Protein AF-A0A183DHX7-F1 (afdb_monomer)

Sequence (111 aa):
MIGNTVNYKHAAWKFGVIKYQNVHFLCVVKPAFKLCENSIANYQGLKFEQYMTSGINETYLPPVSSVEKFFVMIRRKLGNIRILFRSEVDCFDHAGSNQAVCCFFCQDSVE

Solvent-accessible surface area (backbone atoms only — not comparable to full-atom values): 7716 Å² total; per-residue (Å²): 108,92,61,51,76,91,77,43,84,87,67,90,82,54,64,49,78,46,77,57,92,96,44,78,46,79,41,82,49,83,68,90,67,75,68,83,75,54,61,66,61,5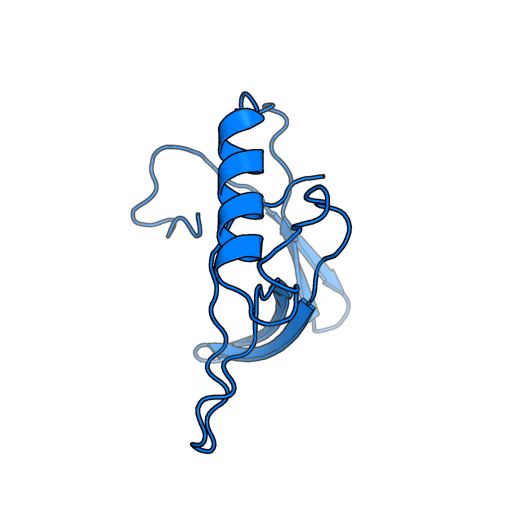5,50,51,52,55,48,48,53,61,74,74,48,90,87,62,65,91,90,63,80,73,86,81,67,90,82,78,76,49,74,47,82,48,78,50,70,60,90,93,46,78,45,76,48,78,41,75,45,82,52,74,50,78,64,96,55,105,58,76,50,70,50,73,77,75,66,80,83,75,130

InterPro domains:
  IPR013961 RAI1-like [PF08652] (6-97)
  IPR039039 RAI1-like family [PTHR12395] (5-99)

Nearest PDB structures (foldseek):
  3aon-assembly1_A  TM=3.325E-01  e=6.625E+00  Enterococcus hirae

pLDDT: mean 72.25, std 18.43, range [31.2, 94.62]

Mean predicted aligned error: 11.28 Å

Organism: NCBI:txid637853

Structure (mmCIF, N/CA/C/O backbone):
data_AF-A0A183DHX7-F1
#
_entry.id   AF-A0A183DHX7-F1
#
loop_
_atom_site.group_PDB
_atom_site.id
_atom_site.type_symbol
_at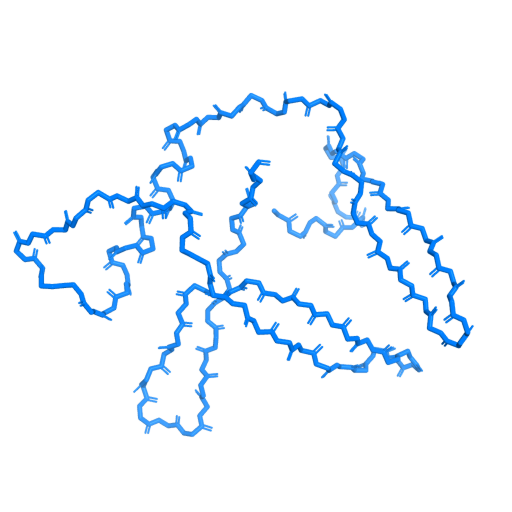om_site.label_atom_id
_atom_site.label_alt_id
_atom_site.label_comp_id
_atom_site.label_asym_id
_atom_site.label_entity_id
_atom_site.label_seq_id
_atom_site.pdbx_PDB_ins_code
_atom_site.Cartn_x
_atom_site.Cartn_y
_atom_site.Cartn_z
_atom_site.occupancy
_atom_site.B_iso_or_equiv
_atom_site.auth_seq_id
_atom_site.auth_comp_id
_atom_site.auth_asym_id
_atom_site.auth_atom_id
_atom_site.pdbx_PDB_model_num
ATOM 1 N N . MET A 1 1 ? 7.563 1.545 2.054 1.00 34.62 1 MET A N 1
ATOM 2 C CA . MET A 1 1 ? 8.198 0.963 3.278 1.00 34.62 1 MET A CA 1
ATOM 3 C C . MET A 1 1 ? 7.153 0.887 4.392 1.00 34.62 1 MET A C 1
ATOM 5 O O . MET A 1 1 ? 6.679 1.937 4.807 1.00 34.62 1 MET A O 1
ATOM 9 N N . ILE A 1 2 ? 6.787 -0.298 4.913 1.00 40.09 2 ILE A N 1
ATOM 10 C CA . ILE A 1 2 ? 6.016 -0.372 6.176 1.00 40.09 2 ILE A CA 1
ATOM 11 C C . ILE A 1 2 ? 6.980 0.012 7.300 1.00 40.09 2 ILE A C 1
ATOM 13 O O . ILE A 1 2 ? 7.611 -0.831 7.936 1.00 40.09 2 ILE A O 1
ATOM 17 N N . GLY A 1 3 ? 7.174 1.314 7.487 1.00 48.62 3 GLY A N 1
ATOM 18 C CA . GLY A 1 3 ? 7.907 1.833 8.623 1.00 48.62 3 GLY A CA 1
ATOM 19 C C . GLY A 1 3 ? 7.144 1.437 9.877 1.00 48.62 3 GLY A C 1
ATOM 20 O O . GLY A 1 3 ? 6.071 1.970 10.148 1.00 48.62 3 GLY A O 1
ATOM 21 N N . ASN A 1 4 ? 7.674 0.491 10.651 1.00 63.53 4 ASN A N 1
ATOM 22 C CA . ASN A 1 4 ? 7.194 0.326 12.014 1.00 63.53 4 ASN A CA 1
ATOM 23 C C . ASN A 1 4 ? 7.463 1.653 12.733 1.00 63.53 4 ASN A C 1
ATOM 25 O O . ASN A 1 4 ? 8.610 2.100 12.782 1.00 63.53 4 ASN A O 1
ATOM 29 N N . THR A 1 5 ? 6.419 2.277 13.280 1.00 69.56 5 THR A N 1
ATOM 30 C CA . THR A 1 5 ? 6.488 3.564 13.990 1.00 69.56 5 THR A CA 1
ATOM 31 C C . THR A 1 5 ? 7.578 3.578 15.058 1.00 69.56 5 THR A C 1
ATOM 33 O O . THR A 1 5 ? 8.183 4.612 15.307 1.00 69.56 5 THR A O 1
ATOM 36 N N . VAL A 1 6 ? 7.862 2.417 15.652 1.00 72.19 6 VAL A N 1
ATOM 37 C CA . VAL A 1 6 ? 8.899 2.253 16.677 1.00 72.19 6 VAL A CA 1
ATOM 38 C C . VAL A 1 6 ? 10.309 2.514 16.128 1.00 72.19 6 VAL A C 1
ATOM 40 O O . VAL A 1 6 ? 11.148 3.073 16.830 1.00 72.19 6 VAL A O 1
ATOM 43 N N . ASN A 1 7 ? 10.570 2.155 14.869 1.00 73.00 7 ASN A N 1
ATOM 44 C CA . ASN A 1 7 ? 11.916 2.172 14.286 1.00 73.00 7 ASN A CA 1
ATOM 45 C C . ASN A 1 7 ? 12.093 3.234 13.193 1.00 73.00 7 ASN A C 1
ATOM 47 O O . ASN A 1 7 ? 13.220 3.621 12.887 1.00 73.00 7 ASN A O 1
ATOM 51 N N . TYR A 1 8 ? 11.003 3.722 12.602 1.00 70.56 8 TYR A N 1
ATOM 52 C CA . TYR A 1 8 ? 11.064 4.655 11.487 1.00 70.56 8 TYR A CA 1
ATOM 53 C C . TYR A 1 8 ? 11.025 6.110 11.965 1.00 70.56 8 TYR A C 1
ATOM 55 O O . TYR A 1 8 ? 9.969 6.647 12.291 1.00 70.56 8 TYR A O 1
ATOM 63 N N . LYS A 1 9 ? 12.199 6.752 12.004 1.00 72.94 9 LYS A N 1
ATOM 64 C CA . LYS A 1 9 ? 12.374 8.133 12.496 1.00 72.94 9 LYS A CA 1
ATOM 65 C C . LYS A 1 9 ? 12.437 9.194 11.392 1.00 72.94 9 LYS A C 1
ATOM 67 O O . LYS A 1 9 ? 12.508 10.379 11.698 1.00 72.94 9 LYS A O 1
ATOM 72 N N . HIS A 1 10 ? 12.445 8.783 10.123 1.00 69.06 10 HIS A N 1
ATOM 73 C CA . HIS A 1 10 ? 12.765 9.669 8.998 1.00 69.06 10 HIS A CA 1
ATOM 74 C C . HIS A 1 10 ? 11.566 10.424 8.424 1.00 69.06 10 HIS A C 1
ATOM 76 O O . HIS A 1 10 ? 11.752 11.517 7.898 1.00 69.06 10 HIS A O 1
ATOM 82 N N . ALA A 1 11 ? 10.348 9.888 8.538 1.00 70.75 11 ALA A N 1
ATOM 83 C CA . ALA A 1 11 ? 9.154 10.619 8.131 1.00 70.75 11 ALA A CA 1
ATOM 84 C C . ALA A 1 11 ? 7.973 10.345 9.062 1.00 70.75 11 ALA A C 1
ATOM 86 O O . ALA A 1 11 ? 7.681 9.205 9.431 1.00 70.75 11 ALA A O 1
ATOM 87 N N . ALA A 1 12 ? 7.279 11.423 9.420 1.00 75.62 12 ALA A N 1
ATOM 88 C CA . ALA A 1 12 ? 5.991 11.342 10.083 1.00 75.62 12 ALA A CA 1
ATOM 89 C C . ALA A 1 12 ? 4.914 10.936 9.068 1.00 75.62 12 ALA A C 1
ATOM 91 O O . ALA A 1 12 ? 4.915 11.388 7.924 1.00 75.62 12 ALA A O 1
ATOM 92 N N . TRP A 1 13 ? 3.963 10.123 9.509 1.00 78.88 13 TRP A N 1
ATOM 93 C CA . TRP A 1 13 ? 2.812 9.696 8.722 1.00 78.88 13 TRP A CA 1
ATOM 94 C C . TRP A 1 13 ? 1.531 10.117 9.444 1.00 78.88 13 TRP A C 1
ATOM 96 O O . TRP A 1 13 ? 1.513 10.303 10.662 1.00 78.88 13 TRP A O 1
ATOM 106 N N . LYS A 1 14 ? 0.459 10.323 8.679 1.00 83.06 14 LYS A N 1
ATOM 107 C CA . LYS A 1 14 ? -0.854 10.709 9.200 1.00 83.06 14 LYS A CA 1
ATOM 108 C C . LYS A 1 14 ? -1.924 9.835 8.570 1.00 83.06 14 LYS A C 1
ATOM 110 O O . LYS A 1 14 ? -1.823 9.439 7.409 1.00 83.06 14 LYS A O 1
ATOM 115 N N . PHE A 1 15 ? -2.971 9.577 9.333 1.00 87.69 15 PHE A N 1
ATOM 116 C CA . PHE A 1 15 ? -4.151 8.876 8.863 1.00 87.69 15 PHE A CA 1
ATOM 117 C C . PHE A 1 15 ? -5.397 9.553 9.427 1.00 87.69 15 PHE A C 1
ATOM 119 O O . PHE A 1 15 ? -5.415 9.992 10.577 1.00 87.69 15 PHE A O 1
ATOM 126 N N . GLY A 1 16 ? -6.427 9.661 8.595 1.00 87.62 16 GLY A N 1
ATOM 127 C CA . GLY A 1 16 ? -7.766 10.023 9.026 1.00 87.62 16 GLY A CA 1
ATOM 128 C C . GLY A 1 16 ? -8.435 8.813 9.664 1.00 87.62 16 GLY A C 1
ATOM 129 O O . GLY A 1 16 ? -8.294 7.691 9.174 1.00 87.62 16 GLY A O 1
ATOM 130 N N . VAL A 1 17 ? -9.168 9.040 10.750 1.00 92.56 17 VAL A N 1
ATOM 131 C CA . VAL A 1 17 ? -9.962 8.004 11.412 1.00 92.56 17 VAL A CA 1
ATOM 132 C C . VAL A 1 17 ? -11.423 8.391 11.304 1.00 92.56 17 VAL A C 1
ATOM 134 O O . VAL A 1 17 ? -11.821 9.454 11.775 1.00 92.56 17 VAL A O 1
ATOM 137 N N . ILE A 1 18 ? -12.223 7.523 10.692 1.00 93.62 18 ILE A N 1
ATOM 138 C CA . ILE A 1 18 ? -13.665 7.722 10.558 1.00 93.62 18 ILE A CA 1
ATOM 139 C C . ILE A 1 18 ? -14.356 6.519 11.180 1.00 93.62 18 ILE A C 1
ATOM 141 O O . ILE A 1 18 ? -14.078 5.376 10.821 1.00 93.62 18 ILE A O 1
ATOM 145 N N . LYS A 1 19 ? -15.269 6.765 12.117 1.00 94.62 19 LYS A N 1
ATOM 146 C CA . LYS A 1 19 ? -16.153 5.725 12.640 1.00 94.62 19 LYS A CA 1
ATOM 147 C C . LYS A 1 19 ? -17.492 5.828 11.930 1.00 94.62 19 LYS A C 1
ATOM 149 O O . LYS A 1 19 ? -18.151 6.860 12.006 1.00 94.62 19 LYS A O 1
ATOM 154 N N . TYR A 1 20 ? -17.904 4.745 11.287 1.00 93.12 20 TYR A N 1
ATOM 155 C CA . TYR A 1 20 ? -19.244 4.620 10.731 1.00 93.12 20 TYR A CA 1
ATOM 156 C C . TYR A 1 20 ? -19.865 3.326 11.245 1.00 93.12 20 TYR A C 1
ATOM 158 O O . TYR A 1 20 ? -19.300 2.241 11.087 1.00 93.12 20 TYR A O 1
ATOM 166 N N . GLN A 1 21 ? -21.007 3.458 11.924 1.00 93.94 21 GLN A N 1
ATOM 167 C CA . GLN A 1 21 ? -21.614 2.376 12.702 1.00 93.94 21 GLN A CA 1
ATOM 168 C C . GLN A 1 21 ? -20.588 1.761 13.684 1.00 93.94 21 GLN A C 1
ATOM 170 O O . GLN A 1 21 ? -19.988 2.477 14.490 1.00 93.94 21 GLN A O 1
ATOM 175 N N . ASN A 1 22 ? -20.360 0.447 13.606 1.00 91.88 22 ASN A N 1
ATOM 176 C CA . ASN A 1 22 ? -19.425 -0.298 14.455 1.00 91.88 22 ASN A CA 1
ATOM 177 C C . ASN A 1 22 ? -18.070 -0.579 13.779 1.00 91.88 22 ASN A C 1
ATOM 179 O O . ASN A 1 22 ? -17.306 -1.414 14.265 1.00 91.88 22 ASN A O 1
ATOM 183 N N . VAL A 1 23 ? -17.757 0.104 12.674 1.00 93.31 23 VAL A N 1
ATOM 184 C CA . VAL A 1 23 ? -16.505 -0.073 11.928 1.00 93.31 23 VAL A CA 1
ATOM 185 C C . VAL A 1 23 ? -15.669 1.205 11.997 1.00 93.31 23 VAL A C 1
ATOM 187 O O . VAL A 1 23 ? -16.183 2.312 11.830 1.00 93.31 23 VAL A O 1
ATOM 190 N N . HIS A 1 24 ? -14.370 1.041 12.252 1.00 92.69 24 HIS A N 1
ATOM 191 C CA . HIS A 1 24 ? -13.388 2.121 12.180 1.00 92.69 24 HIS A CA 1
ATOM 192 C C . HIS A 1 24 ? -12.625 2.011 10.862 1.00 92.69 24 HIS A C 1
ATOM 194 O O . HIS A 1 24 ? -12.034 0.972 10.569 1.00 92.69 24 HIS A O 1
ATOM 200 N N . PHE A 1 25 ? -12.632 3.091 10.092 1.00 92.19 25 PHE A N 1
ATOM 201 C CA . PHE A 1 25 ? -11.899 3.235 8.846 1.00 92.19 25 PHE A CA 1
ATOM 202 C C . PHE A 1 25 ? -10.634 4.045 9.111 1.00 92.19 25 PHE A C 1
ATOM 204 O O . PHE A 1 25 ? -10.694 5.120 9.712 1.00 92.19 25 PHE A O 1
ATOM 211 N N . LEU A 1 26 ? -9.497 3.511 8.670 1.00 90.88 26 LEU A N 1
ATOM 212 C CA . LEU A 1 26 ? -8.199 4.175 8.714 1.00 90.88 26 LEU A CA 1
ATOM 213 C C . LEU A 1 26 ? -7.825 4.556 7.283 1.00 90.88 26 LEU A C 1
ATOM 215 O O . LEU A 1 26 ? -7.588 3.680 6.453 1.00 90.88 26 LEU A O 1
ATOM 219 N N . CYS A 1 27 ? -7.793 5.853 6.994 1.00 86.12 27 CYS A N 1
ATOM 220 C CA . CYS A 1 27 ? -7.510 6.376 5.661 1.00 86.12 27 CYS A CA 1
ATOM 221 C C . CYS A 1 27 ? -6.136 7.043 5.658 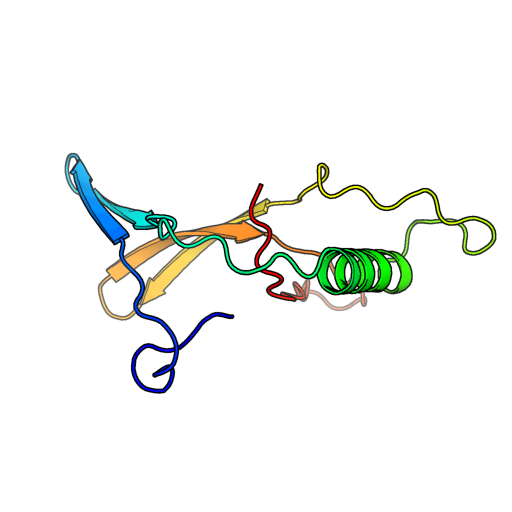1.00 86.12 27 CYS A C 1
ATOM 223 O O . CYS A 1 27 ? -5.919 8.004 6.395 1.00 86.12 27 CYS A O 1
ATOM 225 N N . VAL A 1 28 ? -5.209 6.559 4.832 1.00 83.81 28 VAL A N 1
ATOM 226 C CA . VAL A 1 28 ? -3.877 7.166 4.695 1.00 83.81 28 VAL A CA 1
ATOM 227 C C . VAL A 1 28 ? -4.020 8.589 4.153 1.00 83.81 28 VAL A C 1
ATOM 229 O O . VAL A 1 28 ? -4.678 8.807 3.138 1.00 83.81 28 VAL A O 1
ATOM 232 N N . VAL A 1 29 ? -3.395 9.560 4.820 1.00 81.56 29 VAL A N 1
ATOM 233 C CA . VAL A 1 29 ? -3.328 10.942 4.334 1.00 81.56 29 VAL A CA 1
ATOM 234 C C . VAL A 1 29 ? -1.980 11.120 3.654 1.00 81.56 29 VAL A C 1
ATOM 236 O O . VAL A 1 29 ? -0.947 11.113 4.328 1.00 81.56 29 VAL A O 1
ATOM 239 N N . LYS A 1 30 ? -1.985 11.269 2.322 1.00 70.12 30 LYS A N 1
ATOM 240 C CA . LYS A 1 30 ? -0.761 11.552 1.561 1.00 70.12 30 LYS A CA 1
ATOM 241 C C . LYS A 1 30 ? -0.153 12.867 2.091 1.00 70.12 30 LYS A C 1
ATOM 243 O O . LYS A 1 30 ? -0.859 13.879 2.130 1.00 70.12 30 LYS A O 1
ATOM 248 N N . PRO A 1 31 ? 1.110 12.879 2.556 1.00 64.25 31 PRO A N 1
ATOM 249 C CA . PRO A 1 31 ? 1.754 14.116 2.979 1.00 64.25 31 PRO A CA 1
ATOM 250 C C . PRO A 1 31 ? 1.894 15.064 1.780 1.00 64.25 31 PRO A C 1
ATOM 252 O O . PRO A 1 31 ? 2.169 14.630 0.669 1.00 64.25 31 PRO A O 1
ATOM 255 N N . ALA A 1 32 ? 1.726 16.369 2.008 1.00 60.03 32 ALA A N 1
ATOM 256 C CA . ALA A 1 32 ? 1.810 17.390 0.955 1.00 60.03 32 ALA A CA 1
ATOM 257 C C . ALA A 1 32 ? 3.218 17.534 0.341 1.00 60.03 32 ALA A C 1
ATOM 259 O O . ALA A 1 32 ? 3.392 18.197 -0.680 1.00 60.03 32 ALA A O 1
ATOM 260 N N . PHE A 1 33 ? 4.230 16.927 0.964 1.00 54.81 33 PHE A N 1
ATOM 261 C CA . PHE A 1 33 ? 5.576 16.891 0.421 1.00 54.81 33 PHE A CA 1
ATOM 262 C C . PHE A 1 33 ? 5.630 15.880 -0.719 1.00 54.81 33 PHE A C 1
ATOM 264 O O . PHE A 1 33 ? 5.568 14.673 -0.489 1.00 54.81 33 PHE A O 1
ATOM 271 N N . LYS A 1 34 ? 5.796 16.392 -1.943 1.00 49.91 34 LY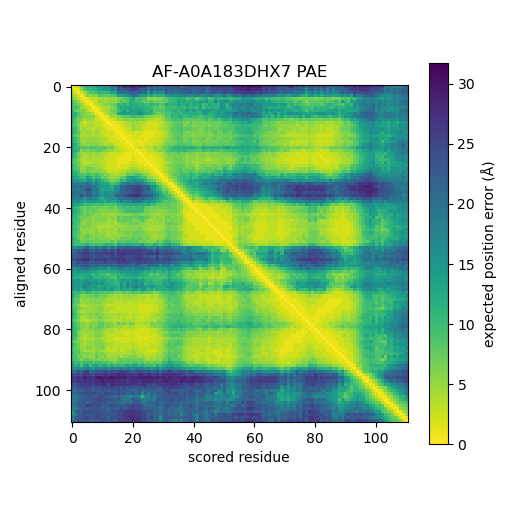S A N 1
ATOM 272 C CA . LYS A 1 34 ? 6.326 15.611 -3.059 1.00 49.91 34 LYS A CA 1
ATOM 273 C C . LYS A 1 34 ? 7.690 15.085 -2.623 1.00 49.91 34 LYS A C 1
ATOM 275 O O . LYS A 1 34 ? 8.670 15.829 -2.621 1.00 49.91 34 LYS A O 1
ATOM 280 N N . LEU A 1 35 ? 7.748 13.819 -2.213 1.00 53.53 35 LEU A N 1
ATOM 281 C CA . LEU A 1 35 ? 8.992 13.067 -2.312 1.00 53.53 35 LEU A CA 1
ATOM 282 C C . LEU A 1 35 ? 9.481 13.290 -3.741 1.00 53.53 35 LEU A C 1
ATOM 284 O O . LEU A 1 35 ? 8.689 13.170 -4.672 1.00 53.53 35 LEU A O 1
ATOM 288 N N . CYS A 1 36 ? 10.731 13.725 -3.899 1.00 50.75 36 CYS A N 1
ATOM 289 C CA . CYS A 1 36 ? 11.356 13.800 -5.210 1.00 50.75 36 CYS A CA 1
ATOM 290 C C . CYS A 1 36 ? 11.210 12.406 -5.824 1.00 50.75 36 CYS A C 1
ATOM 292 O O . CYS A 1 36 ? 11.859 11.460 -5.373 1.00 50.75 36 CYS A O 1
ATOM 294 N N . GLU A 1 37 ? 10.256 12.255 -6.739 1.00 56.31 37 GLU A N 1
ATOM 295 C CA . GLU A 1 37 ? 10.001 11.010 -7.435 1.00 56.31 37 GLU A CA 1
ATOM 296 C C . GLU A 1 37 ? 11.255 10.741 -8.250 1.00 56.31 37 GLU A C 1
ATOM 298 O O . GLU A 1 37 ? 11.465 11.330 -9.310 1.00 56.31 37 GLU A O 1
ATOM 303 N N . ASN A 1 38 ? 12.127 9.873 -7.739 1.00 68.19 38 ASN A N 1
ATOM 304 C CA . ASN A 1 38 ? 13.166 9.279 -8.559 1.00 68.19 38 ASN A CA 1
ATOM 305 C C . ASN A 1 38 ? 12.449 8.367 -9.557 1.00 68.19 38 ASN A C 1
ATOM 307 O O . ASN A 1 38 ? 12.332 7.161 -9.352 1.00 68.19 38 ASN A O 1
ATOM 311 N N . SER A 1 39 ? 11.937 8.970 -10.630 1.00 73.81 39 SER A N 1
ATOM 312 C CA . SER A 1 39 ? 11.189 8.317 -11.704 1.00 73.81 39 SER A CA 1
ATOM 313 C C . SER A 1 39 ? 11.945 7.112 -12.262 1.00 73.81 39 SER A C 1
ATOM 315 O O . SER A 1 39 ? 11.342 6.089 -12.573 1.00 73.81 39 SER A O 1
ATOM 317 N N . ILE A 1 40 ? 13.278 7.194 -12.280 1.00 81.75 40 ILE A N 1
ATOM 318 C CA . ILE A 1 40 ? 14.176 6.101 -12.655 1.00 81.75 40 ILE A CA 1
ATOM 319 C C . ILE A 1 40 ? 14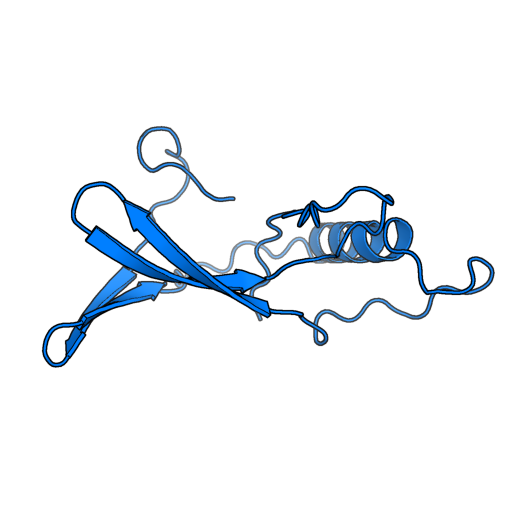.088 4.931 -11.665 1.00 81.75 40 ILE A C 1
ATOM 321 O O . ILE A 1 40 ? 13.964 3.792 -12.098 1.00 81.75 40 ILE A O 1
ATOM 325 N N . ALA A 1 41 ? 14.123 5.184 -10.353 1.00 79.50 41 ALA A N 1
ATOM 326 C CA . ALA A 1 41 ? 14.053 4.125 -9.342 1.00 79.50 41 ALA A CA 1
ATOM 327 C C . ALA A 1 41 ? 12.679 3.434 -9.333 1.00 79.50 41 ALA A C 1
ATOM 329 O O . ALA A 1 41 ? 12.597 2.212 -9.214 1.00 79.50 41 ALA A O 1
ATOM 330 N N . ASN A 1 42 ? 11.604 4.204 -9.528 1.00 79.75 42 ASN A N 1
ATOM 331 C CA . ASN A 1 42 ? 10.255 3.653 -9.672 1.00 79.75 42 ASN A CA 1
ATOM 332 C C . ASN A 1 42 ? 10.157 2.768 -10.920 1.00 79.75 42 ASN A C 1
ATOM 334 O O . ASN A 1 42 ? 9.719 1.626 -10.829 1.00 79.75 42 ASN A O 1
ATOM 338 N N . TYR A 1 43 ? 10.645 3.254 -12.065 1.00 82.94 43 TYR A N 1
ATOM 339 C CA . TYR A 1 43 ? 10.688 2.471 -13.298 1.00 82.94 43 TYR A CA 1
ATOM 340 C C . TYR A 1 43 ? 11.512 1.185 -13.148 1.00 82.94 43 TYR A C 1
ATOM 342 O O . TYR A 1 43 ? 11.094 0.126 -13.608 1.00 82.94 43 TYR A O 1
ATOM 350 N N . GLN A 1 44 ? 12.670 1.257 -12.487 1.00 84.50 44 GLN A N 1
ATOM 351 C CA . GLN A 1 44 ? 13.529 0.097 -12.245 1.00 84.50 44 GLN A CA 1
ATOM 352 C C . GLN A 1 44 ? 12.837 -0.978 -11.402 1.00 84.50 44 GLN A C 1
ATOM 354 O O . GLN A 1 44 ? 12.981 -2.156 -11.718 1.00 84.50 44 GLN A O 1
ATOM 359 N N . GLY A 1 45 ? 12.081 -0.594 -10.369 1.00 85.31 45 GLY A N 1
ATOM 360 C CA . GLY A 1 45 ? 11.347 -1.563 -9.550 1.00 85.31 45 GLY A CA 1
ATOM 361 C C . GLY A 1 45 ? 10.201 -2.236 -10.306 1.00 85.31 45 GLY A C 1
ATOM 362 O O . GLY A 1 45 ? 10.144 -3.461 -10.349 1.00 85.31 45 GLY A O 1
ATOM 363 N N . LEU A 1 46 ? 9.404 -1.468 -11.053 1.00 83.75 46 LEU A N 1
ATOM 364 C CA . LEU A 1 46 ? 8.357 -2.051 -11.899 1.00 83.75 46 LEU A CA 1
ATOM 365 C C . LEU A 1 46 ? 8.947 -2.950 -13.007 1.00 83.75 46 LEU A C 1
ATOM 367 O O . LEU A 1 46 ? 8.381 -3.976 -13.382 1.00 83.75 46 LEU A O 1
ATOM 371 N N . LYS A 1 47 ? 10.123 -2.593 -13.542 1.00 85.00 47 LYS A N 1
ATOM 372 C CA . LYS A 1 47 ? 10.821 -3.432 -14.525 1.00 85.00 47 LYS A CA 1
ATOM 373 C C . LYS A 1 47 ? 11.335 -4.728 -13.898 1.00 85.00 47 LYS A C 1
ATOM 375 O O . LYS A 1 47 ? 11.316 -5.761 -14.561 1.00 85.00 47 LYS A O 1
ATOM 380 N N . PHE A 1 48 ? 11.784 -4.684 -12.646 1.00 85.81 48 PHE A N 1
ATOM 381 C CA . PHE A 1 48 ? 12.180 -5.872 -11.895 1.00 85.81 48 PHE A CA 1
ATOM 382 C C . PHE A 1 48 ? 11.004 -6.842 -11.719 1.00 85.81 48 PHE A C 1
ATOM 384 O O . PHE A 1 48 ? 11.157 -8.023 -12.019 1.00 85.81 48 PHE A O 1
ATOM 391 N N . GLU A 1 49 ? 9.825 -6.352 -11.334 1.00 85.00 49 GLU A N 1
ATOM 392 C CA . GLU A 1 49 ? 8.609 -7.175 -11.234 1.00 85.00 49 GLU A CA 1
ATOM 393 C C . GLU A 1 49 ? 8.273 -7.854 -12.569 1.00 85.00 49 GLU A C 1
ATOM 395 O O . GLU A 1 49 ? 7.997 -9.054 -12.609 1.00 85.00 49 GLU A O 1
ATOM 400 N N . GLN A 1 50 ? 8.399 -7.125 -13.683 1.00 83.12 50 GLN A N 1
ATOM 401 C CA . GLN A 1 50 ? 8.186 -7.671 -15.025 1.00 83.12 50 GLN A CA 1
ATOM 402 C C . GLN A 1 50 ? 9.185 -8.783 -15.396 1.00 83.12 50 GLN A C 1
ATOM 404 O O . GLN A 1 50 ? 8.819 -9.713 -16.108 1.00 83.12 50 GLN A O 1
ATOM 409 N N . TYR A 1 51 ? 10.440 -8.708 -14.936 1.00 82.62 51 TYR A N 1
ATOM 410 C CA . TYR A 1 51 ? 11.432 -9.768 -15.169 1.00 82.62 51 TYR A CA 1
ATOM 411 C C . TYR A 1 51 ? 11.197 -11.012 -14.300 1.00 82.62 51 TYR A C 1
ATOM 413 O O . TYR A 1 51 ? 11.570 -12.109 -14.703 1.00 82.62 51 TYR A O 1
ATOM 421 N N . MET A 1 52 ? 10.616 -10.849 -13.109 1.00 81.94 52 MET A N 1
ATOM 422 C CA . MET A 1 52 ? 10.453 -11.928 -12.125 1.00 81.94 52 MET A CA 1
ATOM 423 C C . MET A 1 52 ? 9.109 -12.659 -12.224 1.00 81.94 52 MET A C 1
ATOM 425 O O . MET A 1 52 ? 8.904 -13.659 -11.536 1.00 81.94 52 MET A O 1
ATOM 429 N N . THR A 1 53 ? 8.185 -12.173 -13.051 1.00 77.62 53 THR A N 1
ATOM 430 C CA . THR A 1 53 ? 6.850 -12.753 -13.215 1.00 77.62 53 THR A CA 1
A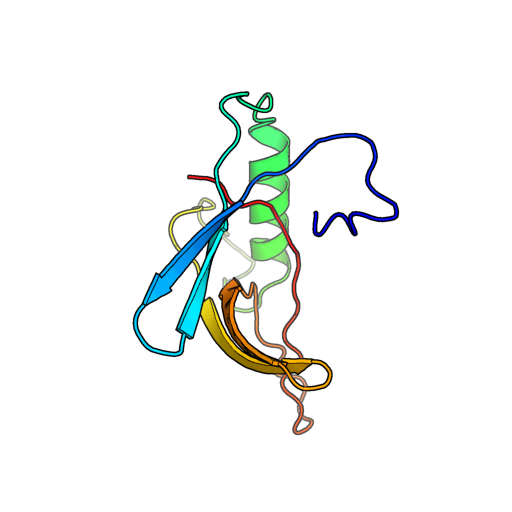TOM 431 C C . THR A 1 53 ? 6.753 -13.548 -14.513 1.00 77.62 53 THR A C 1
ATOM 433 O O . THR A 1 53 ? 7.038 -13.060 -15.605 1.00 77.62 53 THR A O 1
ATOM 436 N N . SER A 1 54 ? 6.367 -14.820 -14.397 1.00 63.22 54 SER A N 1
ATOM 437 C CA . SER A 1 54 ? 6.195 -15.711 -15.542 1.00 63.22 54 SER A CA 1
ATOM 438 C C . SER A 1 54 ? 4.904 -15.369 -16.290 1.00 63.22 54 SE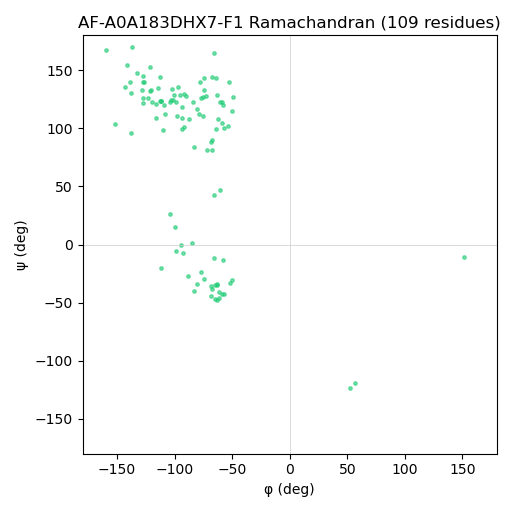R A C 1
ATOM 440 O O . SER A 1 54 ? 3.827 -15.291 -15.702 1.00 63.22 54 SER A O 1
ATOM 442 N N . GLY A 1 55 ? 5.001 -15.152 -17.603 1.00 62.22 55 GLY A N 1
ATOM 443 C CA . GLY A 1 55 ? 3.835 -14.818 -18.434 1.00 62.22 55 GLY A CA 1
ATOM 444 C C . GLY A 1 55 ? 4.132 -13.971 -19.668 1.00 62.22 55 GLY A C 1
ATOM 445 O O . GLY A 1 55 ? 3.274 -13.845 -20.538 1.00 62.22 55 GLY A O 1
ATOM 446 N N . ILE A 1 56 ? 5.342 -13.424 -19.787 1.00 58.91 56 ILE A N 1
ATOM 447 C CA . ILE A 1 56 ? 5.762 -12.641 -20.949 1.00 58.91 56 ILE A CA 1
ATOM 448 C C . ILE A 1 56 ? 6.826 -13.447 -21.691 1.00 58.91 56 ILE A C 1
ATOM 450 O O . ILE A 1 56 ? 7.826 -13.831 -21.094 1.00 58.91 56 ILE A O 1
ATOM 454 N N . ASN A 1 57 ? 6.608 -13.728 -22.980 1.00 57.12 57 ASN A N 1
ATOM 455 C CA . ASN A 1 57 ? 7.628 -14.341 -23.835 1.00 57.12 57 ASN A CA 1
ATOM 456 C C . ASN A 1 57 ? 8.941 -13.556 -23.687 1.00 57.12 57 ASN A C 1
ATOM 458 O O . ASN A 1 57 ? 9.011 -12.388 -24.072 1.00 57.12 57 ASN A O 1
ATOM 462 N N . GLU A 1 58 ? 9.975 -14.205 -23.145 1.00 60.19 58 GLU A N 1
ATOM 463 C CA .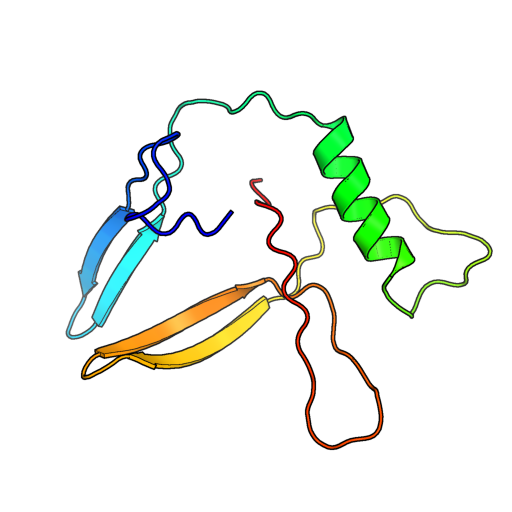 GLU A 1 58 ? 11.251 -13.590 -22.732 1.00 60.19 58 GLU A CA 1
ATOM 464 C C . GLU A 1 58 ? 11.985 -12.857 -23.870 1.00 60.19 58 GLU A C 1
ATOM 466 O O . GLU A 1 58 ? 12.905 -12.077 -23.640 1.00 60.19 58 GLU A O 1
ATOM 471 N N . THR A 1 59 ? 11.569 -13.079 -25.117 1.00 61.22 59 THR A N 1
ATOM 472 C CA . THR A 1 59 ? 12.154 -12.475 -26.315 1.00 61.22 59 THR A CA 1
ATOM 473 C C . THR A 1 59 ? 11.733 -11.015 -26.531 1.00 61.22 59 THR A C 1
ATOM 475 O O . THR A 1 59 ? 12.461 -10.278 -27.193 1.00 61.22 59 THR A O 1
ATOM 478 N N . TYR A 1 60 ? 10.587 -10.570 -25.990 1.00 64.12 60 TYR A N 1
ATOM 479 C CA . TYR A 1 60 ? 10.147 -9.172 -26.090 1.00 64.12 60 TYR A CA 1
ATOM 480 C C . TYR A 1 60 ? 9.277 -8.759 -24.896 1.00 64.12 60 TYR A C 1
ATOM 482 O O . TYR A 1 60 ? 8.093 -9.088 -24.822 1.00 64.12 60 TYR A O 1
ATOM 490 N N . LEU A 1 61 ? 9.859 -7.992 -23.971 1.00 71.38 61 LEU A N 1
ATOM 491 C CA . LEU A 1 61 ? 9.119 -7.409 -22.854 1.00 71.38 61 LEU A CA 1
ATOM 492 C C . LEU A 1 61 ? 8.450 -6.094 -23.291 1.00 71.38 61 LEU A C 1
ATOM 494 O O . LEU A 1 61 ? 9.166 -5.174 -23.701 1.00 71.38 61 LEU A O 1
ATOM 498 N N . PRO A 1 62 ? 7.117 -5.953 -23.168 1.00 76.31 62 PRO A N 1
ATOM 499 C CA . PRO A 1 62 ? 6.431 -4.704 -23.478 1.00 76.31 62 PRO A CA 1
ATOM 500 C C . PRO A 1 62 ? 6.840 -3.580 -22.504 1.00 76.31 62 PRO A C 1
ATOM 502 O O . PRO A 1 62 ? 7.420 -3.855 -21.444 1.00 76.31 62 PRO A O 1
ATOM 505 N N . PRO A 1 63 ? 6.544 -2.307 -22.832 1.00 79.62 63 PRO A N 1
ATOM 506 C CA . PRO A 1 63 ? 6.735 -1.191 -21.913 1.00 79.62 63 PRO A CA 1
ATOM 507 C C . PRO A 1 63 ? 6.051 -1.443 -20.567 1.00 79.62 63 PRO A C 1
ATOM 509 O O . PRO A 1 63 ? 4.942 -1.968 -20.510 1.00 79.62 63 PRO A O 1
ATOM 512 N N . VAL A 1 64 ? 6.726 -1.058 -19.487 1.00 77.06 64 VAL A N 1
ATOM 513 C CA . VAL A 1 64 ? 6.204 -1.202 -18.128 1.00 77.06 64 VAL A CA 1
ATOM 514 C C . VAL A 1 64 ? 5.117 -0.156 -17.888 1.00 77.06 64 VAL A C 1
ATOM 516 O O . VAL A 1 64 ? 5.317 1.020 -18.194 1.00 77.06 64 VAL A O 1
ATOM 519 N N . SER A 1 65 ? 3.982 -0.578 -17.335 1.00 70.88 65 SER A N 1
ATOM 520 C CA . SER A 1 65 ? 2.850 0.285 -16.992 1.00 70.88 65 SER A CA 1
ATOM 521 C C . SER A 1 65 ? 2.567 0.182 -15.498 1.00 70.88 65 SER A C 1
ATOM 523 O O . SER A 1 65 ? 2.488 -0.918 -14.968 1.00 70.88 65 SER A O 1
ATOM 525 N N . SER A 1 66 ? 2.382 1.317 -14.821 1.00 68.19 66 SER A N 1
ATOM 526 C CA . SER A 1 66 ? 1.955 1.368 -13.413 1.00 68.19 66 SER A CA 1
ATOM 527 C C . SER A 1 66 ? 0.432 1.293 -13.234 1.00 68.19 66 SER A C 1
ATOM 529 O O . SER A 1 66 ? -0.061 1.404 -12.112 1.00 68.19 66 SER A O 1
ATOM 531 N N . VAL A 1 67 ? -0.319 1.162 -14.335 1.00 69.62 67 VAL A N 1
ATOM 532 C CA . VAL A 1 67 ? -1.792 1.202 -14.347 1.00 69.62 67 VAL A CA 1
ATOM 533 C C . VAL A 1 67 ? -2.394 -0.139 -13.928 1.00 69.62 67 VAL A C 1
ATOM 535 O O . VAL A 1 67 ? -3.449 -0.184 -13.297 1.00 69.62 67 VAL A O 1
ATOM 538 N N . GLU A 1 68 ? -1.734 -1.241 -14.273 1.00 70.88 68 GLU A N 1
ATOM 539 C CA . GLU A 1 68 ? -2.221 -2.581 -13.969 1.00 70.88 68 GLU A CA 1
ATOM 540 C C . GLU A 1 68 ? -1.744 -2.995 -12.581 1.00 70.88 68 GLU A C 1
ATOM 542 O O . GLU A 1 68 ? -0.566 -3.256 -12.366 1.00 70.88 68 GLU A O 1
ATOM 547 N N . LYS A 1 69 ? -2.676 -3.033 -11.628 1.00 82.19 69 LYS A N 1
ATOM 548 C CA . LYS A 1 69 ? -2.411 -3.425 -10.244 1.00 82.19 69 LYS A CA 1
ATOM 549 C C . LYS A 1 69 ? -3.395 -4.492 -9.813 1.00 82.19 69 LYS A C 1
ATOM 551 O O . LYS A 1 69 ? -4.609 -4.342 -9.992 1.00 82.19 69 LYS A O 1
ATOM 556 N N . PHE A 1 70 ? -2.888 -5.546 -9.190 1.00 84.81 70 PHE A N 1
ATOM 557 C CA . PHE A 1 70 ? -3.717 -6.605 -8.640 1.00 84.81 70 PHE A CA 1
ATOM 558 C C . PHE A 1 70 ? -3.842 -6.453 -7.126 1.00 84.81 70 PHE 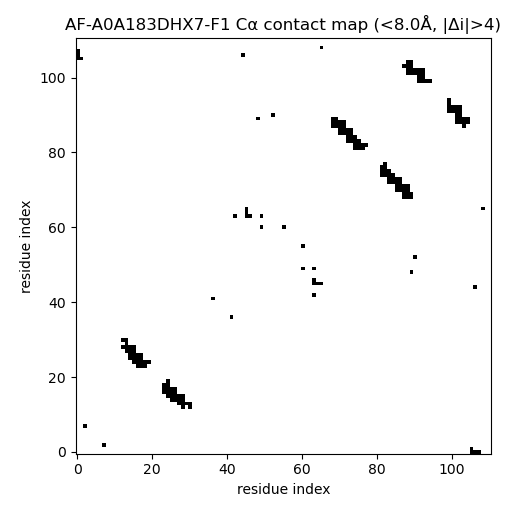A C 1
ATOM 560 O O . PHE A 1 70 ? -2.868 -6.219 -6.415 1.00 84.81 70 PHE A O 1
ATOM 567 N N . PHE A 1 71 ? -5.066 -6.580 -6.616 1.00 86.62 71 PHE A N 1
ATOM 568 C CA . PHE A 1 71 ? -5.341 -6.384 -5.200 1.00 86.62 71 PHE A CA 1
ATOM 569 C C . PHE A 1 71 ? -6.093 -7.556 -4.602 1.00 86.62 71 PHE A C 1
ATOM 571 O O . PHE A 1 71 ? -7.063 -8.054 -5.171 1.00 86.62 71 PHE A O 1
ATOM 578 N N . VAL A 1 72 ? -5.709 -7.910 -3.381 1.00 87.25 72 VAL A N 1
ATOM 579 C CA . VAL A 1 72 ? -6.399 -8.906 -2.567 1.00 87.25 72 VAL A CA 1
ATOM 580 C C . VAL A 1 72 ? -7.042 -8.254 -1.352 1.00 87.25 72 VAL A C 1
ATOM 582 O O . VAL A 1 72 ? -6.501 -7.328 -0.739 1.00 87.25 72 VAL A O 1
ATOM 585 N N . MET A 1 73 ? -8.211 -8.767 -0.980 1.00 91.56 73 MET A N 1
ATOM 586 C CA . MET A 1 73 ? -8.879 -8.412 0.267 1.00 91.56 73 MET A CA 1
ATOM 587 C C . MET A 1 73 ? -8.488 -9.413 1.346 1.00 91.56 73 MET A C 1
ATOM 589 O O . MET A 1 73 ? -8.775 -10.604 1.239 1.00 91.56 73 MET A O 1
ATOM 593 N N . ILE A 1 74 ? -7.853 -8.926 2.407 1.00 90.50 74 ILE A N 1
ATOM 594 C CA . ILE A 1 74 ? -7.330 -9.757 3.486 1.00 90.50 74 ILE A CA 1
ATOM 595 C C . ILE A 1 74 ? -8.114 -9.477 4.763 1.00 90.50 74 ILE A C 1
ATOM 597 O O . ILE A 1 74 ? -8.169 -8.353 5.265 1.00 90.50 74 ILE A O 1
ATOM 601 N N . ARG A 1 75 ? -8.689 -10.538 5.333 1.00 92.00 75 ARG A N 1
ATOM 602 C CA . ARG A 1 75 ? -9.340 -10.517 6.645 1.00 92.00 75 ARG A CA 1
ATOM 603 C C . ARG A 1 75 ? -8.436 -11.178 7.682 1.00 92.00 75 ARG A C 1
ATOM 605 O O . ARG A 1 75 ? -8.081 -12.346 7.543 1.00 92.00 75 ARG A O 1
ATOM 612 N N . ARG A 1 76 ? -8.091 -10.460 8.751 1.00 92.06 76 ARG A N 1
ATOM 613 C CA . ARG A 1 76 ? -7.262 -10.958 9.864 1.00 92.06 76 ARG A CA 1
ATOM 614 C C . ARG A 1 76 ? -7.817 -10.521 11.219 1.00 92.06 76 ARG A C 1
ATOM 616 O O . ARG A 1 76 ? -8.739 -9.711 11.311 1.00 92.06 76 ARG A O 1
ATOM 623 N N . LYS A 1 77 ? -7.257 -11.083 12.290 1.00 93.06 77 LYS A N 1
ATOM 624 C CA . LYS A 1 77 ? -7.524 -10.691 13.676 1.00 93.06 77 LYS A CA 1
ATOM 625 C C . LYS A 1 77 ? -6.186 -10.423 14.365 1.00 93.06 77 LYS A C 1
ATOM 627 O O . LYS A 1 77 ? -5.315 -11.284 14.331 1.00 93.06 77 LYS A O 1
ATOM 632 N N . LEU A 1 78 ? -6.038 -9.249 14.967 1.00 90.19 78 LEU A N 1
ATOM 633 C CA . LEU A 1 78 ? -4.869 -8.846 15.746 1.00 90.19 78 LEU A CA 1
ATOM 634 C C . LEU A 1 78 ? -5.315 -8.623 17.193 1.00 90.19 78 LEU A C 1
ATOM 636 O O . LEU A 1 78 ? -6.061 -7.685 17.480 1.00 90.19 78 LEU A O 1
ATOM 640 N N . GLY A 1 79 ? -4.920 -9.519 18.101 1.00 93.88 79 GLY A N 1
ATOM 641 C CA . GLY A 1 79 ? -5.459 -9.536 19.463 1.00 93.88 79 GLY A CA 1
ATOM 642 C C . GLY A 1 79 ? -6.986 -9.669 19.440 1.00 93.88 79 GLY A C 1
ATOM 643 O O . GLY A 1 79 ? -7.518 -10.634 18.894 1.00 93.88 79 GLY A O 1
ATOM 644 N N . ASN A 1 80 ? -7.696 -8.675 19.979 1.00 93.50 80 ASN A N 1
ATOM 645 C CA . ASN A 1 80 ? -9.164 -8.614 19.960 1.00 93.50 80 ASN A CA 1
ATOM 646 C C . ASN A 1 80 ? -9.752 -7.809 18.788 1.00 93.50 80 ASN A C 1
ATOM 648 O O . ASN A 1 80 ? -10.971 -7.744 18.643 1.00 93.50 80 ASN A O 1
ATOM 652 N N . ILE A 1 81 ? -8.915 -7.237 17.923 1.00 91.50 81 ILE A N 1
ATOM 653 C CA . ILE A 1 81 ? -9.342 -6.378 16.817 1.00 91.50 81 ILE A CA 1
ATOM 654 C C . ILE A 1 81 ? -9.462 -7.218 15.546 1.00 91.50 81 ILE A C 1
ATOM 656 O O . ILE A 1 81 ? -8.541 -7.944 15.174 1.00 91.50 81 ILE A O 1
ATOM 660 N N . ARG A 1 82 ? -10.603 -7.129 14.858 1.00 93.31 82 ARG A N 1
ATOM 661 C CA . ARG A 1 82 ? -10.785 -7.709 13.520 1.00 93.31 82 ARG A CA 1
ATOM 662 C C . ARG A 1 82 ? -10.433 -6.650 12.486 1.00 93.31 82 ARG A C 1
ATOM 664 O O . ARG A 1 82 ? -10.947 -5.540 12.562 1.00 93.31 82 ARG A O 1
ATOM 671 N N . ILE A 1 83 ? -9.578 -7.006 11.539 1.00 93.94 83 ILE A N 1
ATOM 672 C CA . ILE A 1 83 ? -9.052 -6.094 10.528 1.00 93.94 83 ILE A CA 1
ATOM 673 C C . ILE A 1 83 ? -9.420 -6.648 9.156 1.00 93.94 83 ILE A C 1
ATOM 675 O O . ILE A 1 83 ? -9.236 -7.837 8.882 1.00 93.94 83 ILE A O 1
ATOM 679 N N . LEU A 1 84 ? -9.948 -5.777 8.307 1.00 93.56 84 LEU A N 1
ATOM 680 C CA . LEU A 1 84 ? -10.128 -6.020 6.886 1.00 93.56 84 LEU A CA 1
ATOM 681 C C . LEU A 1 84 ? -9.326 -4.952 6.154 1.00 93.56 84 LEU A C 1
ATOM 683 O O . LEU A 1 84 ? -9.537 -3.765 6.395 1.00 93.56 84 LEU A O 1
ATOM 687 N N . PHE A 1 85 ? -8.400 -5.366 5.302 1.00 90.31 85 PHE A N 1
ATOM 688 C CA . PHE A 1 85 ? -7.574 -4.442 4.538 1.00 90.31 85 PHE A CA 1
ATOM 689 C C . PHE A 1 85 ? -7.349 -4.963 3.124 1.00 90.31 85 PHE A C 1
ATOM 691 O O . PHE A 1 85 ? -7.439 -6.163 2.861 1.00 90.31 85 PHE A O 1
ATOM 698 N N . ARG A 1 86 ? -7.087 -4.028 2.216 1.00 89.19 86 ARG A N 1
ATOM 699 C CA . ARG A 1 86 ? -6.709 -4.295 0.832 1.00 89.19 86 ARG A CA 1
ATOM 700 C C . ARG A 1 86 ? -5.191 -4.224 0.736 1.00 89.19 86 ARG A C 1
ATOM 702 O O . ARG A 1 86 ? -4.606 -3.295 1.287 1.00 89.19 86 ARG A O 1
ATOM 709 N N . SER A 1 87 ? -4.584 -5.174 0.039 1.00 87.12 87 SER A N 1
ATOM 710 C CA . SER A 1 87 ? -3.155 -5.152 -0.276 1.00 87.12 87 SER A CA 1
ATOM 711 C C . SER A 1 87 ? -2.957 -5.315 -1.771 1.00 87.12 87 SER A C 1
ATOM 713 O O . SER A 1 87 ? -3.659 -6.116 -2.388 1.00 87.12 87 SER A O 1
ATOM 715 N N . GLU A 1 88 ? -2.016 -4.562 -2.330 1.00 86.19 88 GLU A N 1
ATOM 716 C CA . GLU A 1 88 ? -1.422 -4.868 -3.634 1.00 86.19 88 GLU A CA 1
ATOM 717 C C . GLU A 1 88 ? -0.595 -6.155 -3.503 1.00 86.19 88 GLU A C 1
ATOM 719 O O . GLU A 1 88 ? -0.060 -6.436 -2.420 1.00 86.19 88 GLU A O 1
ATOM 724 N N . VAL A 1 89 ? -0.599 -6.972 -4.553 1.00 85.75 89 VAL A N 1
ATOM 725 C CA . VAL A 1 89 ? 0.161 -8.224 -4.652 1.00 85.75 89 VAL A CA 1
ATOM 726 C C . VAL A 1 89 ? 0.762 -8.291 -6.043 1.00 85.75 89 VAL A C 1
ATOM 728 O O . VAL A 1 89 ? 0.030 -8.150 -7.022 1.00 85.75 89 VAL A O 1
ATOM 731 N N . ASP A 1 90 ? 2.061 -8.563 -6.112 1.00 83.12 90 ASP A N 1
ATOM 732 C CA . ASP A 1 90 ? 2.812 -8.473 -7.367 1.00 83.12 90 ASP A CA 1
ATOM 733 C C . ASP A 1 90 ? 2.650 -9.750 -8.198 1.00 83.12 90 ASP A C 1
ATOM 735 O O . ASP A 1 90 ? 2.491 -9.702 -9.415 1.00 83.12 90 ASP A O 1
ATOM 739 N N . CYS A 1 91 ? 2.653 -10.919 -7.544 1.00 81.12 91 CYS A N 1
ATOM 740 C CA . CYS A 1 91 ? 2.459 -12.203 -8.211 1.00 81.12 91 CYS A CA 1
ATOM 741 C C . CYS A 1 91 ? 2.018 -13.331 -7.267 1.00 81.12 91 CYS A C 1
ATOM 743 O O . CYS A 1 91 ? 2.091 -13.227 -6.038 1.00 81.12 91 CYS A O 1
ATOM 745 N N . PHE A 1 92 ? 1.579 -14.440 -7.869 1.00 79.94 92 PHE A N 1
ATOM 746 C CA . PHE A 1 92 ? 1.302 -15.698 -7.179 1.00 79.94 92 PHE A CA 1
ATOM 747 C C . PHE A 1 92 ? 2.311 -16.759 -7.592 1.00 79.94 92 PHE A C 1
ATOM 749 O O . PHE A 1 92 ? 2.392 -17.109 -8.772 1.00 79.94 92 PHE A O 1
ATOM 756 N N . ASP A 1 93 ? 3.010 -17.332 -6.617 1.00 75.31 93 ASP A N 1
ATOM 757 C CA . ASP A 1 93 ? 3.831 -18.505 -6.878 1.00 75.31 93 ASP A CA 1
ATOM 758 C C . ASP A 1 93 ? 2.942 -19.744 -7.096 1.00 75.31 93 ASP A C 1
ATOM 760 O O . ASP A 1 93 ? 2.056 -20.046 -6.292 1.00 75.31 93 ASP A O 1
ATOM 764 N N . HIS A 1 94 ? 3.180 -20.442 -8.207 1.00 66.06 94 HIS A N 1
ATOM 765 C CA . HIS A 1 94 ? 2.538 -21.707 -8.576 1.00 66.06 94 HIS A CA 1
ATOM 766 C C . HIS A 1 94 ? 3.478 -22.905 -8.357 1.00 66.06 94 HIS A C 1
ATOM 768 O O . HIS A 1 94 ? 3.343 -23.939 -9.014 1.00 66.06 94 HIS A O 1
ATOM 774 N N . ALA A 1 95 ? 4.444 -22.807 -7.441 1.00 57.62 95 ALA A N 1
ATOM 775 C CA . ALA A 1 95 ? 5.188 -23.969 -6.977 1.00 57.62 95 ALA A CA 1
ATOM 776 C C . ALA A 1 95 ? 4.206 -25.003 -6.392 1.00 57.62 95 ALA A C 1
ATOM 778 O O . ALA A 1 95 ? 3.473 -24.698 -5.455 1.00 57.62 95 ALA A O 1
ATOM 779 N N . GLY A 1 96 ? 4.177 -26.212 -6.969 1.00 47.25 96 GLY A N 1
ATOM 780 C CA . GLY A 1 96 ? 3.188 -27.291 -6.785 1.00 47.25 96 GLY A CA 1
ATOM 781 C C . GLY A 1 96 ? 3.013 -27.891 -5.379 1.00 47.25 96 GLY A C 1
ATOM 782 O O . GLY A 1 96 ? 2.938 -29.107 -5.226 1.00 47.25 96 GLY A O 1
ATOM 783 N N . SER A 1 97 ? 2.899 -27.065 -4.346 1.00 46.50 97 SER A N 1
ATOM 784 C CA . SER A 1 97 ? 2.457 -27.430 -3.005 1.00 46.50 97 SER A CA 1
ATOM 785 C C . SER A 1 97 ? 1.316 -26.491 -2.607 1.00 46.50 97 SER A C 1
ATOM 787 O O . SER A 1 97 ? 1.299 -25.337 -3.014 1.00 46.50 97 SER A O 1
ATOM 789 N N . ASN A 1 98 ? 0.325 -26.988 -1.862 1.00 44.38 98 ASN A N 1
ATOM 790 C CA . ASN A 1 98 ? -0.947 -26.322 -1.526 1.00 44.38 98 ASN A CA 1
ATOM 791 C C . ASN A 1 98 ? -0.825 -25.063 -0.625 1.00 44.38 98 ASN A C 1
ATOM 793 O O . ASN A 1 98 ? -1.606 -24.874 0.308 1.00 44.38 98 ASN A O 1
ATOM 797 N N . GLN A 1 99 ? 0.145 -24.192 -0.878 1.00 43.03 99 GLN A N 1
ATOM 798 C CA . GLN A 1 99 ? 0.317 -22.891 -0.255 1.00 43.03 99 GLN A CA 1
ATOM 799 C C . GLN A 1 99 ? 0.713 -21.899 -1.346 1.00 43.03 99 GLN A C 1
ATOM 801 O O . GLN A 1 99 ? 1.882 -21.784 -1.690 1.00 43.03 99 GLN A O 1
ATOM 806 N N . ALA A 1 100 ? -0.269 -21.171 -1.882 1.00 43.34 100 ALA A N 1
ATOM 807 C CA . ALA A 1 100 ? 0.010 -19.981 -2.675 1.00 43.34 100 ALA A CA 1
ATOM 808 C C . ALA A 1 100 ? 0.792 -18.995 -1.796 1.00 43.34 100 ALA A C 1
ATOM 810 O O . ALA A 1 100 ? 0.238 -18.377 -0.881 1.00 43.34 100 ALA A O 1
ATOM 811 N N . VAL A 1 101 ? 2.094 -18.886 -2.042 1.00 44.75 101 VAL A N 1
ATOM 812 C CA . VAL A 1 101 ? 2.930 -17.858 -1.433 1.00 44.75 101 VAL A CA 1
ATOM 813 C C . VAL A 1 101 ? 2.666 -16.577 -2.217 1.00 44.75 101 VAL A C 1
ATOM 815 O O . VAL A 1 101 ? 2.955 -16.488 -3.408 1.00 44.75 101 VAL A O 1
ATOM 818 N N . CYS A 1 102 ? 2.042 -15.597 -1.562 1.00 43.81 102 CYS A N 1
ATOM 819 C CA . CYS A 1 102 ? 1.959 -14.241 -2.097 1.00 43.81 102 CYS A CA 1
ATOM 820 C C . CYS A 1 102 ? 3.283 -13.545 -1.788 1.00 43.81 102 CYS A C 1
ATOM 822 O O . CYS A 1 102 ? 3.619 -13.355 -0.614 1.00 43.81 102 CYS A O 1
ATOM 824 N N . CYS A 1 103 ? 4.022 -13.170 -2.825 1.00 43.75 103 CYS A N 1
ATOM 825 C CA . CYS A 1 103 ? 5.155 -12.273 -2.676 1.00 43.75 103 CYS A CA 1
ATOM 826 C C . CYS A 1 103 ? 4.612 -10.849 -2.511 1.00 43.75 103 CYS A C 1
ATOM 828 O O . CYS A 1 103 ? 3.794 -10.397 -3.308 1.00 43.75 103 CYS A O 1
ATOM 830 N N . PHE A 1 104 ? 5.028 -10.175 -1.438 1.00 40.28 104 PHE A N 1
ATOM 831 C CA . PHE A 1 104 ? 4.756 -8.757 -1.220 1.00 40.28 104 PHE A CA 1
ATOM 832 C C . PHE A 1 104 ? 6.077 -8.001 -1.367 1.00 40.28 104 PHE A C 1
ATOM 834 O O . PHE A 1 104 ? 6.864 -7.948 -0.417 1.00 40.28 104 PHE A O 1
ATOM 841 N N . PHE A 1 105 ? 6.334 -7.403 -2.522 1.00 39.00 105 PHE A N 1
ATOM 842 C CA . PHE A 1 105 ? 7.316 -6.341 -2.656 1.00 39.00 105 PHE A CA 1
ATOM 843 C C . PHE A 1 105 ? 6.573 -5.017 -2.510 1.00 39.00 105 PHE A C 1
ATOM 845 O O . PHE A 1 105 ? 5.924 -4.509 -3.410 1.00 39.00 105 PHE A O 1
ATOM 852 N N . CYS A 1 106 ? 6.635 -4.437 -1.310 1.00 32.25 106 CYS A N 1
ATOM 853 C CA . CYS A 1 106 ? 6.093 -3.101 -1.084 1.00 32.25 106 CYS A CA 1
ATOM 854 C C . CYS A 1 106 ? 6.930 -2.064 -1.850 1.00 32.25 106 CYS A C 1
ATOM 856 O O . CYS A 1 106 ? 7.861 -1.487 -1.275 1.00 32.25 106 CYS A O 1
ATOM 858 N N . GLN A 1 107 ? 6.573 -1.776 -3.100 1.00 37.38 107 GLN A N 1
ATOM 859 C CA . GLN A 1 107 ? 6.874 -0.487 -3.705 1.00 37.38 107 GLN A CA 1
ATOM 860 C C . GLN A 1 107 ? 5.711 0.468 -3.434 1.00 37.38 107 GLN A C 1
ATOM 862 O O . GLN A 1 107 ? 4.543 0.140 -3.621 1.00 37.38 107 GLN A O 1
ATOM 867 N N . ASP A 1 108 ? 6.031 1.647 -2.897 1.00 33.91 108 ASP A N 1
ATOM 868 C CA . ASP A 1 108 ? 5.045 2.686 -2.612 1.00 33.91 108 ASP A CA 1
ATOM 869 C C . ASP A 1 108 ? 4.507 3.221 -3.955 1.00 33.91 108 ASP A C 1
ATOM 871 O O . ASP A 1 108 ? 5.057 4.155 -4.536 1.00 33.91 108 ASP A O 1
ATOM 875 N N . SER A 1 109 ? 3.453 2.593 -4.482 1.00 31.20 109 SER A N 1
ATOM 876 C CA . SER A 1 109 ? 2.834 2.947 -5.757 1.00 31.20 109 SER A CA 1
ATOM 877 C C . SER A 1 109 ? 1.851 4.117 -5.556 1.00 31.20 109 SER A C 1
ATOM 879 O O . SER A 1 109 ? 0.646 3.956 -5.356 1.00 31.20 109 SER A O 1
ATOM 881 N N . VAL A 1 110 ? 2.378 5.343 -5.560 1.00 35.75 110 VAL A N 1
ATOM 882 C CA . VAL A 1 110 ? 1.579 6.577 -5.505 1.00 35.75 110 VAL A CA 1
ATOM 883 C C . VAL A 1 110 ? 1.327 7.063 -6.935 1.00 35.75 110 VAL A C 1
ATOM 885 O O . VAL A 1 110 ? 2.254 7.509 -7.597 1.00 35.75 110 VAL A O 1
ATOM 888 N N . GLU A 1 111 ? 0.076 6.942 -7.399 1.00 32.16 111 GLU A N 1
ATOM 889 C CA . GLU A 1 111 ? -0.478 7.784 -8.480 1.00 32.16 111 GLU A CA 1
ATOM 890 C C . GLU A 1 111 ? -0.500 9.264 -8.079 1.00 32.16 111 GLU A C 1
ATOM 892 O O . GLU A 1 111 ? -0.810 9.547 -6.882 1.00 32.16 111 GLU A O 1
#

Radius of gyration: 17.43 Å; Cα contacts (8 Å, |Δi|>4): 97; chains: 1; bounding box: 36×45×46 Å

Secondary structure (DSSP, 8-state):
----TTT--S---EEEEEEETTEEEEEEE--SS-----HHHHHHHHHHHHHHSTTS-TT-PPPP-SS---EEEEEEEETTEEEEEEEE--EE---SSS---EE--------

Foldseek 3Di:
DPPPPVHDPPDDWDWDWDDDPPDIDTHTDDDPDDPPPPVVVVLVVQVVLQVPDPDDDPVDRDRRDLPDWDKDWDWDDDPNDTDIDIDTFSDWDPPPDPDTDTDDDDDPSDD